Protein AF-A0A662A3M7-F1 (afdb_monomer_lite)

Structure (mmCIF, N/CA/C/O backbone):
data_AF-A0A662A3M7-F1
#
_entry.id   AF-A0A662A3M7-F1
#
loop_
_atom_site.group_PDB
_atom_site.id
_atom_site.type_symbol
_atom_site.label_atom_id
_atom_site.label_alt_id
_atom_site.label_comp_id
_atom_site.label_asym_id
_atom_site.label_entity_id
_atom_site.label_seq_id
_atom_site.pdbx_PDB_ins_code
_atom_site.Cartn_x
_atom_site.Cartn_y
_atom_site.Cartn_z
_atom_site.occupancy
_atom_site.B_iso_or_equiv
_atom_site.auth_seq_id
_atom_site.auth_comp_id
_atom_site.auth_asym_id
_atom_site.auth_atom_id
_atom_site.pdbx_PDB_model_num
ATOM 1 N N . THR A 1 1 ? 19.852 -7.752 -22.189 1.00 84.38 1 THR A N 1
ATOM 2 C CA . THR A 1 1 ? 19.139 -7.861 -23.483 1.00 84.38 1 THR A CA 1
ATOM 3 C C . THR A 1 1 ? 18.334 -9.149 -23.481 1.00 84.38 1 THR A C 1
ATOM 5 O O . THR A 1 1 ? 18.683 -10.036 -22.716 1.00 84.38 1 THR A O 1
ATOM 8 N N . GLY A 1 2 ? 17.241 -9.241 -24.250 1.00 93.62 2 GLY A N 1
ATOM 9 C CA . GLY A 1 2 ? 16.436 -10.474 -24.346 1.00 93.62 2 GLY A CA 1
ATOM 10 C C . GLY A 1 2 ? 15.560 -10.794 -23.129 1.00 93.62 2 GLY A C 1
ATOM 11 O O . GLY A 1 2 ? 15.369 -11.959 -22.809 1.00 93.62 2 GLY A O 1
ATOM 12 N N . ALA A 1 3 ? 15.051 -9.778 -22.428 1.00 94.50 3 ALA A N 1
ATOM 13 C CA . ALA A 1 3 ? 14.087 -10.015 -21.358 1.00 94.50 3 ALA A CA 1
ATOM 14 C C . ALA A 1 3 ? 12.771 -10.555 -21.938 1.00 94.50 3 ALA A C 1
ATOM 16 O O . ALA A 1 3 ? 12.189 -9.927 -22.826 1.00 94.50 3 ALA A O 1
ATOM 17 N N . VAL A 1 4 ? 12.307 -11.696 -21.427 1.00 95.94 4 VAL A N 1
ATOM 18 C CA . VAL A 1 4 ? 11.029 -12.303 -21.812 1.00 95.94 4 VAL A CA 1
ATOM 19 C C . VAL A 1 4 ? 9.976 -11.955 -20.761 1.00 95.94 4 VAL A C 1
ATOM 21 O O . VAL A 1 4 ? 10.208 -12.088 -19.554 1.00 95.94 4 VAL A O 1
ATOM 24 N N . VAL A 1 5 ? 8.809 -11.488 -21.219 1.00 94.06 5 VAL A N 1
ATOM 25 C CA . VAL A 1 5 ? 7.685 -11.099 -20.351 1.00 94.06 5 VAL A CA 1
ATOM 26 C C . VAL A 1 5 ? 7.294 -12.271 -19.448 1.00 94.06 5 VAL A C 1
ATOM 28 O O . VAL A 1 5 ? 7.174 -13.402 -19.910 1.00 94.06 5 VAL A O 1
ATOM 31 N N . GLY A 1 6 ? 7.123 -12.006 -18.151 1.00 91.75 6 GLY A N 1
ATOM 32 C CA . GLY A 1 6 ? 6.778 -13.031 -17.162 1.00 91.75 6 GLY A CA 1
ATOM 33 C C . GLY A 1 6 ? 7.928 -13.953 -16.735 1.00 91.75 6 GLY A C 1
ATOM 34 O O . GLY A 1 6 ? 7.731 -14.747 -15.823 1.00 91.75 6 GLY A O 1
ATOM 35 N N . GLN A 1 7 ? 9.121 -13.839 -17.331 1.00 95.50 7 GLN A N 1
ATOM 36 C CA . GLN A 1 7 ? 10.293 -14.632 -16.938 1.00 95.50 7 GLN A CA 1
ATOM 37 C C . GLN A 1 7 ? 11.413 -13.774 -16.340 1.00 95.50 7 GLN A C 1
ATOM 39 O O . GLN A 1 7 ? 11.962 -14.116 -15.295 1.00 95.50 7 GLN A O 1
ATOM 44 N N . GLN A 1 8 ? 11.750 -12.645 -16.977 1.00 96.25 8 GLN A N 1
ATOM 45 C CA . GLN A 1 8 ? 12.771 -11.713 -16.487 1.00 96.25 8 GLN A CA 1
ATOM 46 C C . GLN A 1 8 ? 12.222 -10.282 -16.507 1.00 96.25 8 GLN A C 1
ATOM 48 O O . GLN A 1 8 ? 12.343 -9.592 -17.521 1.00 96.25 8 GLN A O 1
ATOM 53 N N . PRO A 1 9 ? 11.619 -9.807 -15.401 1.00 93.88 9 PRO A N 1
ATOM 54 C CA . PRO A 1 9 ? 11.131 -8.437 -15.312 1.00 93.88 9 PRO A CA 1
ATOM 55 C C . PRO A 1 9 ? 12.236 -7.425 -15.617 1.00 93.88 9 PRO A C 1
ATOM 57 O O . PRO A 1 9 ? 13.284 -7.397 -14.961 1.00 93.88 9 PRO A O 1
ATOM 60 N N . PHE A 1 10 ? 12.007 -6.586 -16.624 1.00 94.88 10 PHE A N 1
ATOM 61 C CA . PHE A 1 10 ? 13.030 -5.687 -17.132 1.00 94.88 10 PHE A CA 1
ATOM 62 C C . PHE A 1 10 ? 13.071 -4.399 -16.309 1.00 94.88 10 PHE A C 1
ATOM 64 O O . PHE A 1 10 ? 12.052 -3.752 -16.077 1.00 94.88 10 PHE A O 1
ATOM 71 N N . GLY A 1 11 ? 14.260 -4.008 -15.859 1.00 93.31 11 GLY A N 1
ATOM 72 C CA . GLY A 1 11 ? 14.450 -2.756 -15.134 1.00 93.31 11 GLY A CA 1
ATOM 73 C C . GLY A 1 11 ? 15.868 -2.606 -14.603 1.00 93.31 11 GLY A C 1
ATOM 74 O O . GLY A 1 11 ? 16.529 -3.602 -14.301 1.00 93.31 11 GLY A O 1
ATOM 75 N N . GLY A 1 12 ? 16.314 -1.359 -14.484 1.00 94.19 12 GLY A N 1
ATOM 76 C CA . GLY A 1 12 ? 17.623 -0.978 -13.957 1.00 94.19 12 GLY A CA 1
ATOM 77 C C . GLY A 1 12 ? 17.507 0.172 -12.954 1.00 94.19 12 GLY A C 1
ATOM 78 O O . GLY A 1 12 ? 16.459 0.805 -12.860 1.00 94.19 12 GLY A O 1
ATOM 79 N N . ALA A 1 13 ? 18.586 0.423 -12.213 1.00 92.75 13 ALA A N 1
ATOM 80 C CA . ALA A 1 13 ? 18.680 1.434 -11.155 1.00 92.75 13 ALA A CA 1
ATOM 81 C C . ALA A 1 13 ? 19.768 2.486 -11.469 1.00 92.75 13 ALA A C 1
ATOM 83 O O . ALA A 1 13 ? 20.367 2.475 -12.544 1.00 92.75 13 ALA A O 1
ATOM 84 N N . ARG A 1 14 ? 20.090 3.370 -10.513 1.00 93.50 14 ARG A N 1
ATOM 85 C CA . ARG A 1 14 ? 21.037 4.493 -10.702 1.00 93.50 14 ARG A CA 1
ATOM 86 C C . ARG A 1 14 ? 20.536 5.426 -11.819 1.00 93.50 14 ARG A C 1
ATOM 88 O O . ARG A 1 14 ? 19.347 5.714 -11.886 1.00 93.50 14 ARG A O 1
ATOM 95 N N . ALA A 1 15 ? 21.417 5.877 -12.711 1.00 96.00 15 ALA A N 1
ATOM 96 C CA . ALA A 1 15 ? 21.066 6.769 -13.814 1.00 96.00 15 ALA A CA 1
ATOM 97 C C . ALA A 1 15 ? 20.134 6.137 -14.870 1.00 96.00 15 ALA A C 1
ATOM 99 O O . ALA A 1 15 ? 19.634 6.855 -15.728 1.00 96.00 15 ALA A O 1
ATOM 100 N N . SER A 1 16 ? 19.877 4.820 -14.829 1.00 93.50 16 SER A N 1
ATOM 101 C CA . SER A 1 16 ? 18.981 4.161 -15.789 1.00 93.50 16 SER A CA 1
ATOM 102 C C . SER A 1 16 ? 17.498 4.186 -15.387 1.00 93.50 16 SER A C 1
ATOM 104 O O . SER A 1 16 ? 16.683 3.640 -16.127 1.00 93.50 1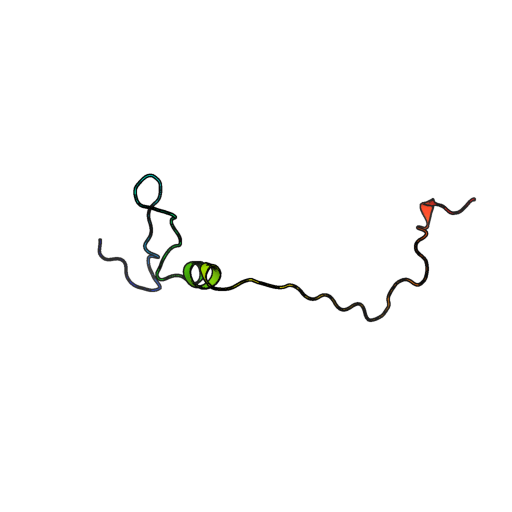6 SER A O 1
ATOM 106 N N . GLY A 1 17 ? 17.141 4.751 -14.223 1.00 93.56 17 GLY A N 1
ATOM 107 C CA . GLY A 1 17 ? 15.748 4.976 -13.816 1.00 93.56 17 GLY A CA 1
ATOM 108 C C . GLY A 1 17 ? 15.316 4.294 -12.511 1.00 93.56 17 GLY A C 1
ATOM 109 O O . GLY A 1 17 ? 16.127 3.970 -11.645 1.00 93.56 17 GLY A O 1
ATOM 110 N N . THR A 1 18 ? 14.001 4.120 -12.370 1.00 93.75 18 THR A N 1
ATOM 111 C CA . THR A 1 18 ? 13.284 3.824 -11.112 1.00 93.75 18 THR A CA 1
ATOM 112 C C . THR A 1 18 ? 13.147 2.346 -10.775 1.00 93.75 18 THR A C 1
ATOM 114 O O . THR A 1 18 ? 12.745 2.006 -9.667 1.00 93.75 18 THR A O 1
ATOM 117 N N . ASN A 1 19 ? 13.501 1.457 -11.703 1.00 94.69 19 ASN A N 1
ATOM 118 C CA . ASN A 1 19 ? 13.428 0.013 -11.511 1.00 94.69 19 ASN A CA 1
ATOM 119 C C . ASN A 1 19 ? 12.010 -0.530 -11.220 1.00 94.69 19 ASN A C 1
ATO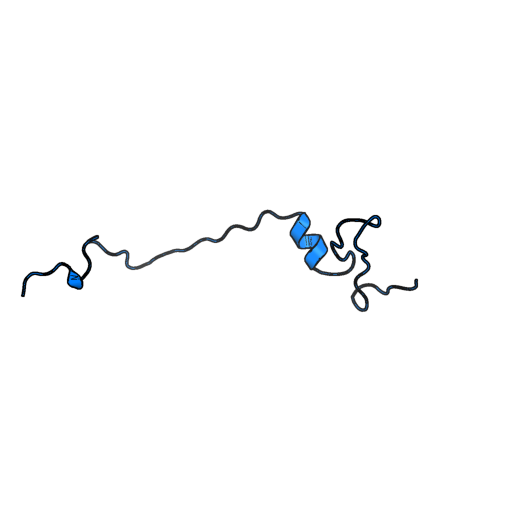M 121 O O . ASN A 1 19 ? 11.869 -1.507 -10.490 1.00 94.69 19 ASN A O 1
ATOM 125 N N . ASP A 1 20 ? 10.968 0.026 -11.846 1.00 93.00 20 ASP A N 1
ATOM 126 C CA . ASP A 1 20 ? 9.567 -0.417 -11.671 1.00 93.00 20 ASP A CA 1
ATOM 127 C C . ASP A 1 20 ? 9.254 -1.807 -12.279 1.00 93.00 20 ASP A C 1
ATOM 129 O O . ASP A 1 20 ? 8.110 -2.260 -12.252 1.00 93.00 20 ASP A O 1
ATOM 133 N N . LYS A 1 21 ? 10.266 -2.494 -12.831 1.00 94.19 21 LYS A N 1
ATOM 134 C CA . LYS A 1 21 ? 10.206 -3.878 -13.334 1.00 94.19 21 LYS A CA 1
ATOM 135 C C . LYS A 1 21 ? 9.060 -4.130 -14.325 1.00 94.19 21 LYS A C 1
ATOM 137 O O . LYS A 1 21 ? 8.244 -5.036 -14.126 1.00 94.19 21 LYS A O 1
ATOM 142 N N . SER A 1 22 ? 9.012 -3.356 -15.412 1.00 93.12 22 SER A N 1
ATOM 143 C CA . SER A 1 22 ? 8.072 -3.575 -16.520 1.00 93.12 22 SER A CA 1
ATOM 144 C C . SER A 1 22 ? 8.151 -5.022 -17.026 1.00 93.12 22 SER A C 1
ATOM 146 O O . SER A 1 22 ? 9.236 -5.580 -17.197 1.00 93.12 22 SER A O 1
ATOM 148 N N . GLY A 1 23 ? 6.988 -5.651 -17.216 1.00 92.50 23 GLY A N 1
ATOM 149 C CA . GLY A 1 23 ? 6.868 -7.096 -17.451 1.00 92.50 23 GLY A CA 1
ATOM 150 C C . GLY A 1 23 ? 6.618 -7.934 -16.185 1.00 92.50 23 GLY A C 1
ATOM 151 O O . GLY A 1 23 ? 6.488 -9.150 -16.296 1.00 92.50 23 GLY A O 1
ATOM 152 N N . SER A 1 24 ? 6.518 -7.302 -15.006 1.00 94.56 24 SER A N 1
ATOM 153 C CA . SER A 1 24 ? 5.991 -7.893 -13.764 1.00 94.56 24 SER A CA 1
ATOM 154 C C . SER A 1 24 ? 4.747 -7.157 -13.259 1.00 94.56 24 SER A C 1
ATOM 156 O O . SER A 1 24 ? 4.458 -6.035 -13.678 1.00 94.56 24 SER A O 1
ATOM 158 N N . HIS A 1 25 ? 4.047 -7.757 -12.292 1.00 94.75 25 HIS A N 1
ATOM 159 C CA . HIS A 1 25 ? 2.894 -7.141 -11.628 1.00 94.75 25 HIS A CA 1
ATOM 160 C C . HIS A 1 25 ? 3.248 -5.863 -10.841 1.00 94.75 25 HIS A C 1
ATOM 162 O O . HIS A 1 25 ? 2.372 -5.037 -10.600 1.00 94.75 25 HIS A O 1
ATOM 168 N N . LEU A 1 26 ? 4.515 -5.662 -10.453 1.00 94.31 26 LEU A N 1
ATOM 169 C CA . LEU A 1 26 ? 4.937 -4.476 -9.696 1.00 94.31 26 LEU A CA 1
ATOM 170 C C . LEU A 1 26 ? 4.777 -3.187 -10.503 1.00 94.31 26 LEU A C 1
ATOM 172 O O . LEU A 1 26 ? 4.428 -2.15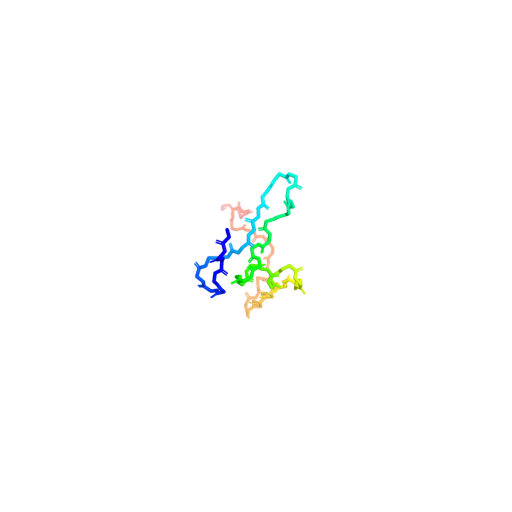4 -9.938 1.00 94.31 26 LEU A O 1
ATOM 176 N N . ASN A 1 27 ? 4.954 -3.253 -11.824 1.00 96.38 27 ASN A N 1
ATOM 177 C CA . ASN A 1 27 ? 4.735 -2.095 -12.680 1.00 96.38 27 ASN A CA 1
ATOM 178 C C . ASN A 1 27 ? 3.264 -1.651 -12.668 1.00 96.38 27 ASN A C 1
ATOM 180 O O . ASN A 1 27 ? 2.988 -0.457 -12.664 1.00 96.38 27 ASN A O 1
ATOM 184 N N . LEU A 1 28 ? 2.323 -2.598 -12.580 1.00 96.69 28 LEU A N 1
ATOM 185 C CA . LEU A 1 28 ? 0.892 -2.293 -12.493 1.00 96.69 28 LEU A CA 1
ATOM 186 C C . LEU A 1 28 ? 0.551 -1.556 -11.194 1.00 96.69 28 LEU A C 1
ATOM 188 O O . LEU A 1 28 ? -0.279 -0.650 -11.201 1.00 96.69 28 LEU A O 1
ATOM 192 N N . LEU A 1 29 ? 1.241 -1.886 -10.095 1.00 97.00 29 LEU A N 1
ATOM 193 C CA . LEU A 1 29 ? 1.038 -1.226 -8.805 1.00 97.00 29 LEU A CA 1
ATOM 194 C C . LEU A 1 29 ? 1.434 0.258 -8.807 1.00 97.00 29 LEU A C 1
ATOM 196 O O . LEU A 1 29 ? 0.981 1.004 -7.946 1.00 97.00 29 LEU A O 1
ATOM 200 N N . ARG A 1 30 ? 2.240 0.720 -9.773 1.00 96.81 30 ARG A N 1
ATOM 201 C CA . ARG A 1 30 ? 2.573 2.149 -9.922 1.00 96.81 30 ARG A CA 1
ATOM 202 C C . ARG A 1 30 ? 1.386 2.990 -10.389 1.00 96.81 30 ARG A C 1
ATOM 204 O O . ARG A 1 30 ? 1.373 4.192 -10.147 1.00 96.81 30 ARG A O 1
ATOM 211 N N . TRP A 1 31 ? 0.404 2.361 -11.033 1.00 97.19 31 TRP A N 1
ATOM 212 C CA . TRP A 1 31 ? -0.742 3.028 -11.657 1.00 97.19 31 TRP A CA 1
ATOM 213 C C . TRP A 1 31 ? -2.031 2.909 -10.845 1.00 97.19 31 TRP A C 1
ATOM 215 O O . TRP A 1 31 ? -3.094 3.319 -11.306 1.00 97.19 31 TRP A O 1
ATOM 225 N N . VAL A 1 32 ? -1.949 2.354 -9.636 1.00 97.25 32 VAL A N 1
ATOM 226 C CA . VAL A 1 32 ? -3.078 2.240 -8.714 1.00 97.25 32 VAL A CA 1
ATOM 227 C C . VAL A 1 32 ? -2.734 2.907 -7.389 1.00 97.25 32 VAL A C 1
ATOM 229 O O . VAL A 1 32 ? -1.597 2.865 -6.928 1.00 97.25 32 VAL A O 1
ATOM 232 N N . SER A 1 33 ? -3.741 3.501 -6.755 1.00 97.50 33 SER A N 1
ATOM 233 C CA . SER A 1 33 ? -3.654 3.966 -5.371 1.00 97.50 33 SER A CA 1
ATOM 234 C C . SER A 1 33 ? -4.422 2.982 -4.497 1.00 97.50 33 SER A C 1
ATOM 236 O O . SER A 1 33 ? -5.654 2.975 -4.488 1.00 97.50 33 SER A O 1
ATOM 238 N N . ALA A 1 34 ? -3.697 2.072 -3.845 1.00 97.12 34 ALA A N 1
ATOM 239 C CA . ALA A 1 34 ? -4.308 1.033 -3.024 1.00 97.12 34 ALA A CA 1
ATOM 240 C C . ALA A 1 34 ? -5.024 1.648 -1.810 1.00 97.12 34 ALA A C 1
ATOM 242 O O . ALA A 1 34 ? -4.482 2.529 -1.143 1.00 97.12 34 ALA A O 1
ATOM 243 N N . ARG A 1 35 ? -6.225 1.147 -1.496 1.00 97.62 35 ARG A N 1
ATOM 244 C CA . ARG A 1 35 ? -6.963 1.494 -0.274 1.00 97.62 35 ARG A CA 1
ATOM 245 C C . ARG A 1 35 ? -7.248 0.240 0.543 1.00 97.62 35 ARG A C 1
ATOM 247 O O . ARG A 1 35 ? -7.662 -0.774 -0.016 1.00 97.62 35 ARG A O 1
ATOM 254 N N . THR A 1 36 ? -7.099 0.343 1.856 1.00 97.44 36 THR A N 1
ATOM 255 C CA . THR A 1 36 ? -7.501 -0.706 2.800 1.00 97.44 36 THR A CA 1
ATOM 256 C C . THR A 1 36 ? -8.802 -0.295 3.475 1.00 97.44 36 THR A C 1
ATOM 258 O O . THR A 1 36 ? -8.977 0.870 3.825 1.00 97.44 36 THR A O 1
ATOM 261 N N . ILE A 1 37 ? -9.718 -1.245 3.660 1.00 97.69 37 ILE A N 1
ATOM 262 C CA . ILE A 1 37 ? -10.990 -1.042 4.359 1.00 97.69 37 ILE A CA 1
ATOM 263 C C . ILE A 1 37 ? -11.054 -2.065 5.487 1.00 97.69 37 ILE A C 1
ATOM 265 O O . ILE A 1 37 ? -10.837 -3.251 5.249 1.00 97.69 37 ILE A O 1
ATOM 269 N N . LYS A 1 38 ? -11.344 -1.602 6.703 1.00 97.81 38 LYS A N 1
ATOM 270 C CA . LYS A 1 38 ? -11.612 -2.452 7.863 1.00 97.81 38 LYS A CA 1
ATOM 271 C C . LYS A 1 38 ? -13.052 -2.225 8.302 1.00 97.81 38 LYS A C 1
ATOM 273 O O . LYS A 1 38 ? -13.442 -1.085 8.532 1.00 97.81 38 LYS A O 1
ATOM 278 N N . GLU A 1 39 ? -13.790 -3.310 8.474 1.00 98.19 39 GLU A N 1
ATOM 279 C CA . GLU A 1 39 ? -15.102 -3.332 9.112 1.00 98.19 39 GLU A CA 1
ATOM 280 C C . GLU A 1 39 ? -14.972 -4.060 10.454 1.00 98.19 39 GLU A C 1
ATOM 282 O O . GLU A 1 39 ? -14.300 -5.090 10.541 1.00 98.19 39 GLU A O 1
ATOM 287 N N . ASN A 1 40 ? -15.545 -3.493 11.515 1.00 97.69 40 ASN A N 1
ATOM 288 C CA . ASN A 1 40 ? -15.592 -4.126 12.827 1.00 97.69 40 ASN A CA 1
ATOM 289 C C . ASN A 1 40 ? -17.054 -4.355 13.210 1.00 97.69 40 ASN A C 1
ATOM 291 O O . ASN A 1 40 ? -17.761 -3.394 13.496 1.00 97.69 40 A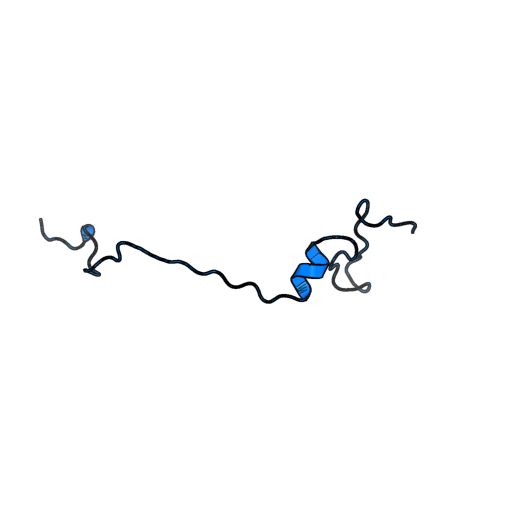SN A O 1
ATOM 295 N N . PHE A 1 41 ? -17.487 -5.616 13.214 1.00 98.19 41 PHE A N 1
ATOM 296 C CA . PHE A 1 41 ? -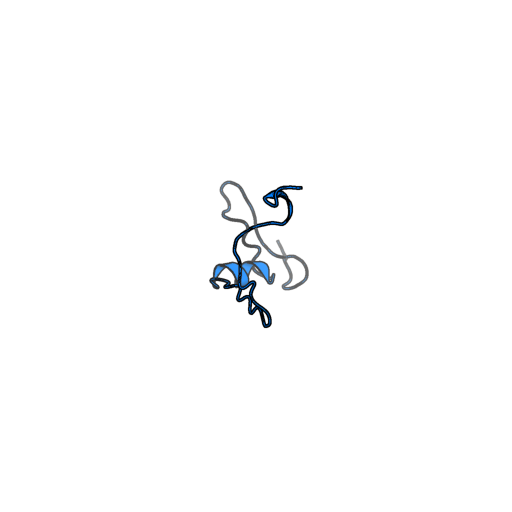18.877 -5.983 13.494 1.00 98.19 41 PHE A CA 1
ATOM 297 C C . PHE A 1 41 ? -19.271 -5.809 14.966 1.00 98.19 41 PHE A C 1
ATOM 299 O O . PHE A 1 41 ? -20.458 -5.769 15.270 1.00 98.19 41 PHE A O 1
ATOM 306 N N . ILE A 1 42 ? -18.290 -5.703 15.869 1.00 97.94 42 ILE A N 1
ATOM 307 C CA . ILE A 1 42 ? -18.500 -5.485 17.304 1.00 97.94 42 ILE A CA 1
ATOM 308 C C . ILE A 1 42 ? -17.508 -4.398 17.756 1.00 97.94 42 ILE A C 1
ATOM 310 O O . ILE A 1 42 ? -16.410 -4.709 18.233 1.00 97.94 42 ILE A O 1
ATOM 314 N N . PRO A 1 43 ? -17.808 -3.108 17.508 1.00 97.12 43 PRO A N 1
ATOM 315 C CA . PRO A 1 43 ? -16.956 -2.021 17.969 1.00 97.12 43 PRO A CA 1
ATOM 316 C C . PRO A 1 43 ? -16.951 -1.948 19.503 1.00 97.12 43 PRO A C 1
ATOM 318 O O . PRO A 1 43 ? -17.981 -2.204 20.121 1.00 97.12 43 PRO A O 1
ATOM 321 N N . PRO A 1 44 ? -15.811 -1.604 20.129 1.00 96.25 44 PRO A N 1
ATOM 322 C CA . PRO A 1 44 ? -15.793 -1.323 21.557 1.00 96.25 44 PRO A CA 1
ATOM 323 C C . PRO A 1 44 ? -16.683 -0.112 21.859 1.00 96.25 44 PRO A C 1
ATOM 325 O O . PRO A 1 44 ? -16.642 0.888 21.140 1.00 96.25 44 PRO A O 1
ATOM 328 N N . GLU A 1 45 ? -17.477 -0.214 22.921 1.00 96.69 45 GLU A N 1
ATOM 329 C CA . GLU A 1 45 ? -18.375 0.854 23.383 1.00 96.69 45 GLU A CA 1
ATOM 330 C C . GLU A 1 45 ? -17.707 1.775 24.419 1.00 96.69 45 GLU A C 1
ATOM 332 O O . GLU A 1 45 ? -18.165 2.893 24.643 1.00 96.69 45 GLU A O 1
ATOM 337 N N . ASP A 1 46 ? -16.594 1.328 25.012 1.00 96.12 46 ASP A N 1
ATOM 338 C CA . ASP A 1 46 ? -15.779 2.086 25.962 1.00 96.12 46 ASP A CA 1
ATOM 339 C C . ASP A 1 46 ? -14.341 2.230 25.439 1.00 96.12 46 ASP A C 1
ATOM 341 O O . ASP A 1 46 ? -13.781 1.317 24.828 1.00 96.12 46 ASP A O 1
ATOM 345 N N . TYR A 1 47 ? -13.745 3.399 25.670 1.00 94.44 47 TYR A N 1
ATOM 346 C CA . TYR A 1 47 ? -12.366 3.709 25.293 1.00 94.44 47 TYR A CA 1
ATOM 347 C C . TYR A 1 47 ? -11.348 3.275 26.355 1.00 94.44 47 TYR A C 1
ATOM 349 O O . TYR A 1 47 ? -10.148 3.220 26.068 1.00 94.44 47 TYR A O 1
ATOM 357 N N . ARG A 1 48 ? -11.800 3.057 27.595 1.00 95.50 48 ARG A N 1
ATOM 358 C CA . ARG A 1 48 ? -10.940 2.712 28.725 1.00 95.50 48 ARG A CA 1
ATOM 359 C C . ARG A 1 48 ? -10.420 1.293 28.567 1.00 95.50 48 ARG A C 1
ATOM 361 O O . ARG A 1 48 ? -11.119 0.389 28.123 1.00 95.50 48 ARG A O 1
ATOM 368 N N . TYR A 1 49 ? -9.163 1.119 28.940 1.00 95.25 49 TYR A N 1
ATOM 369 C CA . TYR A 1 49 ? -8.490 -0.168 28.902 1.00 95.25 49 TYR A CA 1
ATOM 370 C C . TYR A 1 49 ? -8.473 -0.792 30.303 1.00 95.25 49 TYR A C 1
ATOM 372 O O . TYR A 1 49 ? -8.398 -0.039 31.275 1.00 95.25 49 TYR A O 1
ATOM 380 N N . PRO A 1 50 ? -8.436 -2.133 30.424 1.00 94.12 50 PRO A N 1
ATOM 381 C CA . PRO A 1 50 ? -8.500 -2.822 31.719 1.00 94.12 50 PRO A CA 1
ATOM 382 C C . PRO A 1 50 ? -7.432 -2.407 32.744 1.00 94.12 50 PRO A C 1
ATOM 384 O O . PRO A 1 50 ? -7.648 -2.514 33.939 1.00 94.12 50 PRO A O 1
ATOM 387 N N . PHE A 1 51 ? -6.275 -1.894 32.310 1.00 94.62 51 PHE A N 1
ATOM 388 C CA . PHE A 1 51 ? -5.216 -1.448 33.227 1.00 94.62 51 PHE A CA 1
ATOM 389 C C . PHE A 1 51 ? -5.510 -0.108 33.931 1.00 94.62 51 PHE A C 1
ATOM 391 O O . PHE A 1 51 ? -4.697 0.341 34.734 1.00 94.62 51 PHE A O 1
ATOM 398 N N . LEU A 1 52 ? -6.610 0.567 33.582 1.00 93.56 52 LEU A N 1
ATOM 399 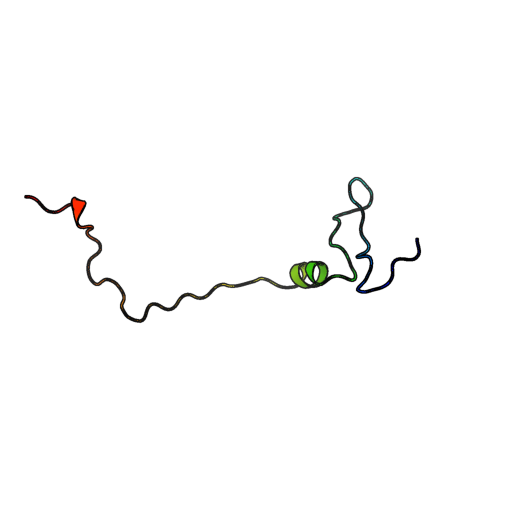C CA . LEU A 1 52 ? -7.053 1.817 34.211 1.00 93.56 52 LEU A CA 1
ATOM 400 C C . LEU A 1 52 ? -8.053 1.588 35.352 1.00 93.56 52 LEU A C 1
ATOM 402 O O . LEU A 1 52 ? -8.484 2.560 35.968 1.00 93.56 52 LEU A O 1
ATOM 406 N N . GLU A 1 53 ? -8.467 0.344 35.586 1.00 89.38 53 GLU A N 1
ATOM 407 C CA . GLU A 1 53 ? -9.368 -0.002 36.683 1.00 89.38 53 GLU A CA 1
ATOM 408 C C . GLU A 1 53 ? -8.612 0.111 38.019 1.00 89.38 53 GLU A C 1
ATOM 410 O O . GLU A 1 53 ? -7.466 -0.328 38.129 1.00 89.38 53 GLU A O 1
ATOM 415 N N . GLU A 1 54 ? -9.228 0.758 39.015 1.00 81.44 54 GLU A N 1
ATOM 416 C CA . GLU A 1 54 ? -8.761 0.672 40.404 1.00 81.44 54 GLU A CA 1
ATOM 417 C C . GLU A 1 54 ? -9.053 -0.741 40.931 1.00 81.44 54 GLU A C 1
ATOM 419 O O . GLU A 1 54 ? -10.066 -1.334 40.558 1.00 81.44 54 GLU A O 1
ATOM 424 N N . GLU A 1 55 ? -8.140 -1.276 41.746 1.00 71.12 55 GLU A N 1
ATOM 425 C CA . GLU A 1 55 ? -8.198 -2.639 42.302 1.00 71.12 55 GLU A CA 1
ATOM 426 C C . GLU A 1 55 ? -9.436 -2.886 43.182 1.00 71.12 55 GLU A C 1
ATOM 428 O O . GLU A 1 55 ? -9.781 -1.999 44.001 1.00 71.12 55 GLU A O 1
#

pLDDT: mean 94.37, std 4.34, range [71.12, 98.19]

Radius of gyration: 23.4 Å; chains: 1; bounding box: 40×21×67 Å

Sequence (55 aa):
TGAVVGQQPFGGARASGTNDKSGSHLNLLRWVSARTIKENFIPPEDYRYPFLEEE

Secondary structure (DSSP, 8-state):
--PPTTTS-B---GGG-----BTSHHHHHTT---------SS--S----GGGS--

Foldseek 3Di:
DPDDQPPFQDADDDPRDDRCRHSDCSVVVVVDDDDDDDDDPDDDPDPDDPVPDDD